Protein AF-A0A1A8FQV4-F1 (afdb_monomer)

Secondary structure (DSSP, 8-state):
-B-SSS-----TTT-TTTTTTSPPEEEEEEEE--TTSSS-EEEEEEEETT--TTTTT------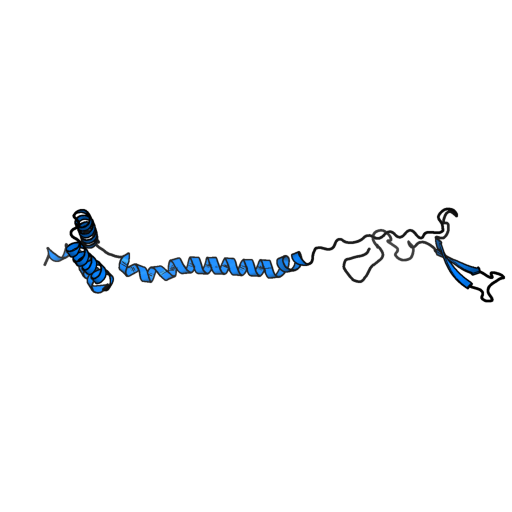-BPPPPPHHHHHIIIIIHHHHHHHHHHHHHHHHHHHHHSHHHHHHHH--S--HHHHHHHHHHHHHHHHT-HHHHHHHHHHHHHHHH-HHHHHHHHS-SGGGS--

Structure (mmCIF, N/CA/C/O backbone):
data_AF-A0A1A8FQV4-F1
#
_entry.id   AF-A0A1A8FQV4-F1
#
loop_
_atom_site.group_PDB
_atom_site.id
_atom_site.type_symbol
_atom_site.label_atom_id
_atom_site.label_alt_id
_atom_site.label_comp_id
_atom_site.label_asym_id
_atom_site.label_entity_id
_atom_site.label_seq_id
_atom_site.pdbx_PDB_ins_code
_atom_site.Cartn_x
_atom_site.Cartn_y
_atom_site.Cartn_z
_atom_site.occupancy
_atom_site.B_iso_or_equiv
_atom_site.auth_seq_id
_atom_site.auth_comp_id
_atom_site.auth_asym_id
_atom_site.auth_atom_id
_atom_site.pdbx_PDB_model_num
ATOM 1 N N . ARG A 1 1 ? 25.203 -1.532 -34.764 1.00 87.00 1 ARG A N 1
ATOM 2 C CA . ARG A 1 1 ? 24.168 -1.723 -33.723 1.00 87.00 1 ARG A CA 1
ATOM 3 C C . ARG A 1 1 ? 23.752 -0.359 -33.214 1.00 87.00 1 ARG A C 1
ATOM 5 O O . ARG A 1 1 ? 24.625 0.415 -32.839 1.00 87.00 1 ARG A O 1
ATOM 12 N N . ALA A 1 2 ? 22.455 -0.082 -33.221 1.00 89.44 2 ALA A N 1
ATOM 13 C CA . ALA A 1 2 ? 21.857 1.104 -32.629 1.00 89.44 2 ALA A CA 1
ATOM 14 C C . ALA A 1 2 ? 21.247 0.700 -31.273 1.00 89.44 2 ALA A C 1
ATOM 16 O O . ALA A 1 2 ? 20.150 0.138 -31.247 1.00 89.44 2 ALA A O 1
ATOM 17 N N . PRO A 1 3 ? 21.992 0.848 -30.161 1.00 89.56 3 PRO A N 1
ATOM 18 C CA . PRO A 1 3 ? 21.450 0.620 -28.831 1.00 89.56 3 PRO A CA 1
ATOM 19 C C . PRO A 1 3 ? 20.585 1.808 -28.390 1.00 89.56 3 PRO A C 1
ATOM 21 O O . PRO A 1 3 ? 20.581 2.864 -29.012 1.00 89.56 3 PRO A O 1
ATOM 24 N N . ASN A 1 4 ? 19.927 1.667 -27.240 1.00 83.75 4 ASN A N 1
ATOM 25 C CA . ASN A 1 4 ? 19.110 2.727 -26.632 1.00 83.75 4 ASN A CA 1
ATOM 26 C C . ASN A 1 4 ? 19.931 3.943 -26.132 1.00 83.75 4 ASN A C 1
ATOM 28 O O . ASN A 1 4 ? 19.357 4.905 -25.629 1.00 83.75 4 ASN A O 1
ATOM 32 N N . GLY A 1 5 ? 21.266 3.876 -26.200 1.00 84.50 5 GLY A N 1
ATOM 33 C CA . GLY A 1 5 ? 22.181 4.955 -25.823 1.00 84.50 5 GLY A CA 1
ATOM 34 C C . GLY A 1 5 ? 22.559 5.848 -27.008 1.00 84.50 5 GLY A C 1
ATOM 35 O O . GLY A 1 5 ? 22.238 5.554 -28.152 1.00 84.50 5 GLY A O 1
ATOM 36 N N . ALA A 1 6 ? 23.291 6.931 -26.737 1.00 86.94 6 ALA A N 1
ATOM 37 C CA . ALA A 1 6 ? 23.694 7.899 -27.763 1.00 86.94 6 ALA A CA 1
ATOM 38 C C . ALA A 1 6 ? 24.768 7.379 -28.744 1.00 86.94 6 ALA A C 1
ATOM 40 O O . ALA A 1 6 ? 25.005 7.996 -29.778 1.00 86.94 6 ALA A O 1
ATOM 41 N N . GLU A 1 7 ? 25.429 6.261 -28.430 1.00 89.94 7 GLU A N 1
ATOM 42 C CA . GLU A 1 7 ? 26.510 5.703 -29.244 1.00 89.94 7 GLU A CA 1
ATOM 43 C C . GLU A 1 7 ? 26.036 4.504 -30.070 1.00 89.94 7 GLU A C 1
ATOM 45 O O . GLU A 1 7 ? 25.694 3.456 -29.520 1.00 89.94 7 GLU A O 1
ATOM 50 N N . ALA A 1 8 ? 26.102 4.619 -31.397 1.00 90.00 8 ALA A N 1
ATOM 51 C CA . ALA A 1 8 ? 25.945 3.492 -32.310 1.00 90.00 8 ALA A CA 1
ATOM 52 C C . ALA A 1 8 ? 27.324 2.944 -32.700 1.00 90.00 8 ALA A C 1
ATOM 54 O O . ALA A 1 8 ? 28.154 3.665 -33.247 1.00 90.00 8 ALA A O 1
ATOM 55 N N . LYS A 1 9 ? 27.572 1.660 -32.421 1.00 89.31 9 LYS A N 1
ATOM 56 C CA . LYS A 1 9 ? 28.852 0.988 -32.720 1.00 89.31 9 LYS A CA 1
ATOM 57 C C . LYS A 1 9 ? 28.677 -0.065 -33.816 1.00 89.31 9 LYS A C 1
ATOM 59 O O . LYS A 1 9 ? 27.606 -0.687 -33.869 1.00 89.31 9 LYS A O 1
ATOM 64 N N . PRO A 1 10 ? 29.681 -0.300 -34.681 1.00 88.25 10 PRO A N 1
ATOM 65 C CA . PRO A 1 10 ? 29.662 -1.416 -35.627 1.00 88.25 10 PRO A CA 1
ATOM 66 C C . PRO A 1 10 ? 29.540 -2.753 -34.880 1.00 88.25 10 PRO A C 1
ATOM 68 O O . PRO A 1 10 ? 29.856 -2.860 -33.693 1.00 88.25 10 PRO A O 1
ATOM 71 N N . VAL A 1 11 ? 28.986 -3.770 -35.543 1.00 88.88 11 VAL A N 1
ATOM 72 C CA . VAL A 1 11 ? 28.689 -5.052 -34.888 1.00 88.88 11 VAL A CA 1
ATOM 73 C C . VAL A 1 11 ? 29.926 -5.945 -34.916 1.00 88.88 11 VAL A C 1
ATOM 75 O O . VAL A 1 11 ? 30.126 -6.680 -35.876 1.00 88.88 11 VAL A O 1
ATOM 78 N N . SER A 1 12 ? 30.703 -5.936 -33.831 1.00 84.19 12 SER A N 1
ATOM 79 C CA . SER A 1 12 ? 31.938 -6.732 -33.695 1.00 84.19 12 SER A CA 1
ATOM 80 C C . SER A 1 12 ? 31.745 -8.252 -33.814 1.00 84.19 12 SER A C 1
ATOM 82 O O . SER A 1 12 ? 32.695 -8.998 -34.012 1.00 84.19 12 SER A O 1
ATOM 84 N N . GLN A 1 13 ? 30.509 -8.742 -33.683 1.00 85.19 13 GLN A N 1
ATOM 85 C CA . GLN A 1 13 ? 30.175 -10.160 -33.867 1.00 85.19 13 GLN A CA 1
ATOM 86 C C . GLN A 1 13 ? 30.054 -10.562 -35.345 1.00 85.19 13 GLN A C 1
ATOM 88 O O . GLN A 1 13 ? 30.234 -11.738 -35.655 1.00 85.19 13 GLN A O 1
ATOM 93 N N . LEU A 1 14 ? 29.727 -9.613 -36.231 1.00 82.56 14 LEU A N 1
ATOM 94 C CA . LEU A 1 14 ? 29.674 -9.833 -37.680 1.00 82.56 14 LEU A CA 1
ATOM 95 C C . LEU A 1 14 ? 30.986 -9.432 -38.363 1.00 82.56 14 LEU A C 1
ATOM 97 O O . LEU A 1 14 ? 31.382 -10.093 -39.312 1.00 82.56 14 LEU A O 1
ATOM 101 N N . TYR A 1 15 ? 31.636 -8.385 -37.858 1.00 80.06 15 TYR A N 1
ATOM 102 C CA . TYR A 1 15 ? 32.883 -7.824 -38.375 1.00 80.06 15 TYR A CA 1
ATOM 103 C C . TYR A 1 15 ? 33.942 -7.982 -37.279 1.00 80.06 15 TYR A C 1
ATOM 105 O O . TYR A 1 15 ? 33.963 -7.198 -36.325 1.00 80.06 15 TYR A O 1
ATOM 113 N N . LYS A 1 16 ? 34.717 -9.071 -37.335 1.00 75.75 16 LYS A N 1
ATOM 114 C CA . LYS A 1 16 ? 35.631 -9.482 -36.252 1.00 75.75 16 LYS A CA 1
ATOM 115 C C . LYS A 1 16 ? 36.923 -8.684 -36.276 1.00 75.75 16 LYS A C 1
ATOM 117 O O . LYS A 1 16 ? 37.427 -8.343 -35.205 1.00 75.75 16 LYS A O 1
ATOM 122 N N . ASP A 1 17 ? 37.387 -8.338 -37.470 1.00 74.94 17 ASP A N 1
ATOM 123 C CA . ASP A 1 17 ? 38.666 -7.664 -37.675 1.00 74.94 17 ASP A CA 1
ATOM 124 C C . ASP A 1 17 ? 38.498 -6.137 -37.793 1.00 74.94 17 ASP A C 1
ATOM 126 O O . ASP A 1 17 ? 39.346 -5.447 -38.344 1.00 74.94 17 ASP A O 1
ATOM 130 N N . TYR A 1 18 ? 37.416 -5.604 -37.197 1.00 68.56 18 TYR A N 1
ATOM 131 C CA . TYR A 1 18 ? 37.020 -4.188 -37.116 1.00 68.56 18 TYR A CA 1
ATOM 132 C C . TYR A 1 18 ? 37.140 -3.420 -38.435 1.00 68.56 18 TYR A C 1
ATOM 134 O O . TYR A 1 18 ? 36.130 -3.200 -39.092 1.00 68.56 18 TYR A O 1
ATOM 142 N N . GLU A 1 19 ? 38.348 -2.969 -38.765 1.00 72.56 19 GLU A N 1
ATOM 143 C CA . GLU A 1 19 ? 38.659 -2.132 -39.920 1.00 72.56 19 GLU A CA 1
ATOM 144 C C . GLU A 1 19 ? 38.889 -2.949 -41.196 1.00 72.56 19 GLU A C 1
ATOM 146 O O . GLU A 1 19 ? 38.541 -2.468 -42.272 1.00 72.56 19 GLU A O 1
ATOM 151 N N . ASP A 1 20 ? 39.380 -4.188 -41.084 1.00 78.25 20 ASP A N 1
ATOM 152 C CA . ASP A 1 20 ? 39.710 -5.028 -42.247 1.00 78.25 20 ASP A CA 1
ATOM 153 C C . ASP A 1 20 ? 38.466 -5.649 -42.908 1.00 78.25 20 ASP A C 1
ATOM 155 O O . ASP A 1 20 ? 38.487 -5.992 -44.088 1.00 78.25 20 ASP A O 1
ATOM 159 N N . ASP A 1 21 ? 37.361 -5.762 -42.165 1.00 82.88 21 ASP A N 1
ATOM 160 C CA . ASP A 1 21 ? 36.096 -6.302 -42.678 1.00 82.88 21 ASP A CA 1
ATOM 161 C C . ASP A 1 21 ? 35.169 -5.201 -43.255 1.00 82.88 21 ASP A C 1
ATOM 163 O O . ASP A 1 21 ? 34.025 -5.479 -43.639 1.00 82.88 21 ASP A O 1
ATOM 167 N N . TYR A 1 22 ? 35.601 -3.933 -43.286 1.00 86.69 22 TYR A N 1
ATOM 168 C CA . TYR A 1 22 ? 34.815 -2.856 -43.894 1.00 86.69 22 TYR A CA 1
ATOM 169 C C . TYR A 1 22 ? 34.816 -2.932 -45.423 1.00 86.69 22 TYR A C 1
ATOM 171 O O . TYR A 1 22 ? 35.729 -3.448 -46.056 1.00 86.69 22 TYR A O 1
ATOM 179 N N . LEU A 1 23 ? 33.745 -2.415 -46.029 1.00 85.94 23 LEU A N 1
ATOM 180 C CA . LEU A 1 23 ? 33.622 -2.374 -47.482 1.00 85.94 23 LEU A CA 1
ATOM 181 C C . LEU A 1 23 ? 34.468 -1.237 -48.054 1.00 85.94 23 LEU A C 1
ATOM 183 O O . LEU A 1 23 ? 34.371 -0.097 -47.597 1.00 85.94 23 LEU A O 1
ATOM 187 N N . ASP A 1 24 ? 35.217 -1.546 -49.107 1.00 88.62 24 ASP A N 1
ATOM 188 C CA . ASP A 1 24 ? 35.969 -0.563 -49.877 1.00 88.62 24 ASP A CA 1
ATOM 189 C C . ASP A 1 24 ? 35.033 0.419 -50.597 1.00 88.62 24 ASP A C 1
ATOM 191 O O . ASP A 1 24 ? 34.022 0.039 -51.199 1.00 88.62 24 ASP A O 1
ATOM 195 N N . ILE A 1 25 ? 35.397 1.703 -50.574 1.00 89.88 25 ILE A N 1
ATOM 196 C CA . ILE A 1 25 ? 34.601 2.798 -51.137 1.00 89.88 25 ILE A CA 1
ATOM 197 C C . ILE A 1 25 ? 35.399 3.524 -52.224 1.00 89.88 25 ILE A C 1
ATOM 199 O O . ILE A 1 25 ? 36.552 3.900 -52.028 1.00 89.88 25 ILE A O 1
ATOM 203 N N . THR A 1 26 ? 34.763 3.769 -53.370 1.00 89.56 26 THR A N 1
ATOM 204 C CA . THR A 1 26 ? 35.291 4.582 -54.473 1.00 89.56 26 THR A CA 1
ATOM 205 C C . THR A 1 26 ? 34.693 5.988 -54.427 1.00 89.56 26 THR A C 1
ATOM 207 O O . THR A 1 26 ? 33.474 6.152 -54.369 1.00 89.56 26 THR A O 1
ATOM 210 N N . LEU A 1 27 ? 35.555 7.006 -54.485 1.00 90.38 27 LEU A N 1
ATOM 211 C CA . LEU A 1 27 ? 35.182 8.423 -54.510 1.00 90.38 27 LEU A CA 1
ATOM 212 C C . LEU A 1 27 ? 35.397 8.997 -55.910 1.00 90.38 27 LEU A C 1
ATOM 214 O O . LEU A 1 27 ? 36.478 8.858 -56.478 1.00 90.38 27 LEU A O 1
ATOM 218 N N . SER A 1 28 ? 34.380 9.659 -56.457 1.00 89.31 28 SER A N 1
ATOM 219 C CA . SER A 1 28 ? 34.450 10.314 -57.768 1.00 89.31 28 SER A CA 1
ATOM 220 C C . SER A 1 28 ? 33.996 11.766 -57.657 1.00 89.31 28 SER A C 1
ATOM 222 O O . SER A 1 28 ? 32.922 12.034 -57.126 1.00 89.31 28 SER A O 1
ATOM 224 N N . LEU A 1 29 ? 34.795 12.707 -58.162 1.00 90.19 29 LEU A N 1
ATOM 225 C CA . LEU A 1 29 ? 34.397 14.111 -58.262 1.00 90.19 29 LEU A CA 1
ATOM 226 C C . LEU A 1 29 ? 33.586 14.303 -59.544 1.00 90.19 29 LEU A C 1
ATOM 228 O O . LEU A 1 29 ? 34.095 14.074 -60.642 1.00 90.19 29 LEU A O 1
ATOM 232 N N . MET A 1 30 ? 32.335 14.718 -59.396 1.00 88.06 30 MET A N 1
ATOM 233 C CA . MET A 1 30 ? 31.462 15.073 -60.508 1.00 88.06 30 MET A CA 1
ATOM 234 C C . MET A 1 30 ? 31.486 16.585 -60.697 1.00 88.06 30 MET A C 1
ATOM 236 O O . MET A 1 30 ? 31.486 17.332 -59.720 1.00 88.06 30 MET A O 1
ATOM 240 N N . ASN A 1 31 ? 31.507 17.027 -61.952 1.00 88.31 31 ASN A N 1
ATOM 241 C CA . ASN A 1 31 ? 31.455 18.435 -62.320 1.00 88.31 31 ASN A CA 1
ATOM 242 C C . ASN A 1 31 ? 30.419 18.616 -63.429 1.00 88.31 31 ASN A C 1
ATOM 244 O O . ASN A 1 31 ? 30.515 17.967 -64.474 1.00 88.31 31 ASN A O 1
ATOM 248 N N . ASP A 1 32 ? 29.447 19.492 -63.196 1.00 83.12 32 ASP A N 1
ATOM 249 C CA . ASP A 1 32 ? 28.506 19.938 -64.214 1.00 83.12 32 ASP A CA 1
ATOM 250 C C . ASP A 1 32 ? 28.877 21.346 -64.686 1.00 83.12 32 ASP A C 1
ATOM 252 O O . ASP A 1 32 ? 28.568 22.364 -64.057 1.00 83.12 32 ASP A O 1
ATOM 25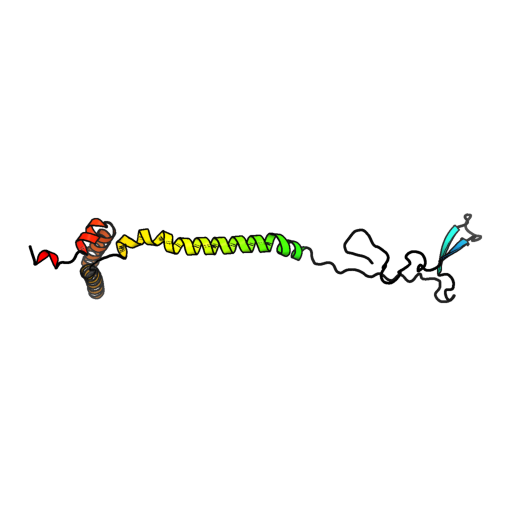6 N N . SER A 1 33 ? 29.562 21.392 -65.828 1.00 73.56 33 SER A N 1
ATOM 257 C CA . SER A 1 33 ? 29.800 22.616 -66.584 1.00 73.56 33 SER A CA 1
ATOM 258 C C . SER A 1 33 ? 28.677 22.810 -67.609 1.00 73.56 33 SER A C 1
ATOM 260 O O . SER A 1 33 ? 28.902 22.719 -68.822 1.00 73.56 33 SER A O 1
ATOM 262 N N . SER A 1 34 ? 27.447 23.032 -67.142 1.00 65.00 34 SER A N 1
ATOM 263 C CA . SER A 1 34 ? 26.338 23.311 -68.054 1.00 65.00 34 SER A CA 1
ATOM 264 C C . SER A 1 34 ? 26.567 24.669 -68.730 1.00 65.00 34 SER A C 1
ATOM 266 O O . SER A 1 34 ? 26.848 25.683 -68.090 1.00 65.00 34 SER A O 1
ATOM 268 N N . SER A 1 35 ? 26.464 24.713 -70.059 1.00 60.16 35 SER A N 1
ATOM 269 C CA . SER A 1 35 ? 26.824 25.886 -70.874 1.00 60.16 35 SER A CA 1
ATOM 270 C C . SER A 1 35 ? 25.952 27.132 -70.640 1.00 60.16 35 SER A C 1
ATOM 272 O O . SER A 1 35 ? 26.167 28.152 -71.293 1.00 60.16 35 SER A O 1
ATOM 274 N N . CYS A 1 36 ? 24.944 27.055 -69.764 1.00 61.19 36 CYS A N 1
ATOM 275 C CA . CYS A 1 36 ? 23.918 28.084 -69.573 1.00 61.19 36 CYS A CA 1
ATOM 276 C C . CYS A 1 36 ? 23.880 28.711 -68.170 1.00 61.19 36 CYS A C 1
ATOM 278 O O . CYS A 1 36 ? 23.122 29.658 -67.966 1.00 61.19 36 CYS A O 1
ATOM 280 N N . SER A 1 37 ? 24.718 28.272 -67.229 1.00 58.66 37 SER A N 1
ATOM 281 C CA . SER A 1 37 ? 24.924 28.958 -65.949 1.00 58.66 37 SER A CA 1
ATOM 282 C C . SER A 1 37 ? 26.415 29.160 -65.711 1.00 58.66 37 SER A C 1
ATOM 284 O O . SER A 1 37 ? 27.190 28.217 -65.768 1.00 58.66 37 SER A O 1
ATOM 286 N N . SER A 1 38 ? 26.818 30.399 -65.432 1.00 62.03 38 SER A N 1
ATOM 287 C CA . SER A 1 38 ? 28.208 30.860 -65.249 1.00 62.03 38 SER A CA 1
ATOM 288 C C . SER A 1 38 ? 28.962 30.238 -64.047 1.00 62.03 38 SER A C 1
ATOM 290 O O . SER A 1 38 ? 29.958 30.805 -63.598 1.00 62.03 38 SER A O 1
ATOM 292 N N . GLY A 1 39 ? 28.507 29.112 -63.493 1.00 66.75 39 GLY A N 1
ATOM 293 C CA . GLY A 1 39 ? 29.139 28.426 -62.369 1.00 66.75 39 GLY A CA 1
ATOM 294 C C . GLY A 1 39 ? 29.243 26.927 -62.628 1.00 66.75 39 GLY A C 1
ATOM 295 O O . GLY A 1 39 ? 28.252 26.299 -62.984 1.00 66.75 39 GLY A O 1
ATOM 296 N N . SER A 1 40 ? 30.439 26.369 -62.442 1.00 77.44 40 SER A N 1
ATOM 297 C CA . SER A 1 40 ? 30.672 24.925 -62.384 1.00 77.44 40 SER A CA 1
ATOM 298 C C . SER A 1 40 ? 30.160 24.384 -61.050 1.00 77.44 40 SER A C 1
ATOM 300 O O . SER A 1 40 ? 30.633 24.815 -59.993 1.00 77.44 40 SER A O 1
ATOM 302 N N . GLN A 1 41 ? 29.190 23.470 -61.082 1.00 84.81 41 GLN A N 1
ATOM 303 C CA . GLN A 1 41 ? 28.719 22.786 -59.878 1.00 84.81 41 GLN A CA 1
ATOM 304 C C . GLN A 1 41 ? 29.516 21.498 -59.685 1.00 84.81 41 GLN A C 1
ATOM 306 O O . GLN A 1 41 ? 29.528 20.640 -60.561 1.00 84.81 41 GLN A O 1
ATOM 311 N N . GLU A 1 42 ? 30.151 21.353 -58.525 1.00 91.00 42 GLU A N 1
ATOM 312 C CA . GLU A 1 42 ? 30.953 20.178 -58.183 1.00 91.00 42 GLU A CA 1
ATOM 313 C C . GLU A 1 42 ? 30.354 19.448 -56.976 1.00 91.00 42 GLU A C 1
ATOM 315 O O . GLU A 1 42 ? 29.924 20.081 -56.006 1.00 91.00 42 GLU A O 1
ATOM 320 N N . TRP A 1 43 ? 30.319 18.115 -57.022 1.00 91.81 43 TRP A N 1
ATOM 321 C CA . TRP A 1 43 ? 29.902 17.274 -55.895 1.00 91.81 43 TRP A CA 1
ATOM 322 C C . TRP A 1 43 ? 30.658 15.946 -55.869 1.00 91.81 43 TRP A C 1
ATOM 324 O O . TRP A 1 43 ? 31.200 15.486 -56.874 1.00 91.81 43 TRP A O 1
ATOM 334 N N . TRP A 1 44 ? 30.683 15.310 -54.700 1.00 90.62 44 TRP A N 1
ATOM 335 C CA . TRP A 1 44 ? 31.282 13.991 -54.524 1.00 90.62 44 TRP A CA 1
ATOM 336 C C . TRP A 1 44 ? 30.243 12.902 -54.755 1.00 90.62 44 TRP A C 1
ATOM 338 O O . TRP A 1 44 ? 29.167 12.930 -54.158 1.00 90.62 44 TRP A O 1
ATOM 348 N N . ASN A 1 45 ? 30.589 11.931 -55.592 1.00 88.69 45 ASN A N 1
ATOM 349 C CA . ASN A 1 45 ? 29.876 10.672 -55.709 1.00 88.69 45 ASN A CA 1
ATOM 350 C C . ASN A 1 45 ? 30.633 9.574 -54.950 1.00 88.69 45 ASN A C 1
ATOM 352 O O . ASN A 1 45 ? 31.864 9.494 -55.025 1.00 88.69 45 ASN A O 1
ATOM 356 N N . ILE A 1 46 ? 29.892 8.744 -54.220 1.00 89.38 46 ILE A N 1
ATOM 357 C CA . ILE A 1 46 ? 30.411 7.683 -53.357 1.00 89.38 46 ILE A CA 1
ATOM 358 C C . ILE A 1 46 ? 29.777 6.369 -53.807 1.00 89.38 46 ILE A C 1
ATOM 360 O O . ILE A 1 46 ? 28.557 6.277 -53.879 1.00 89.38 46 ILE A O 1
ATOM 364 N N . ALA A 1 47 ? 30.597 5.357 -54.079 1.00 87.75 47 ALA A N 1
ATOM 365 C CA . ALA A 1 47 ? 30.149 4.046 -54.543 1.00 87.75 47 ALA A CA 1
ATOM 366 C C . ALA A 1 47 ? 30.932 2.916 -53.860 1.00 87.75 47 ALA A C 1
ATOM 368 O O . ALA A 1 47 ? 32.078 3.110 -53.460 1.00 87.75 47 ALA A O 1
ATOM 369 N N . ILE A 1 48 ? 30.345 1.724 -53.747 1.00 88.12 48 ILE A N 1
ATOM 370 C CA . ILE A 1 48 ? 31.058 0.542 -53.233 1.00 88.12 48 ILE A CA 1
ATOM 371 C C . ILE A 1 48 ? 32.008 0.024 -54.321 1.00 88.12 48 ILE A C 1
ATOM 373 O O . ILE A 1 48 ? 31.608 -0.133 -55.478 1.00 88.12 48 ILE A O 1
ATOM 377 N N . ALA A 1 49 ? 33.264 -0.249 -53.966 1.00 85.00 49 ALA A N 1
ATOM 378 C CA . ALA A 1 49 ? 34.239 -0.787 -54.910 1.00 85.00 49 ALA A CA 1
ATOM 379 C C . ALA A 1 49 ? 33.806 -2.180 -55.406 1.00 85.00 49 ALA A C 1
ATOM 381 O O . ALA A 1 49 ? 33.395 -3.036 -54.626 1.00 85.00 49 ALA A O 1
ATOM 382 N N . GLY A 1 50 ? 33.871 -2.411 -56.721 1.00 79.75 50 GLY A N 1
ATOM 383 C CA . GLY A 1 50 ? 33.468 -3.689 -57.326 1.00 79.75 50 GLY A CA 1
ATOM 384 C C . GLY A 1 50 ? 31.954 -3.934 -57.385 1.00 79.75 50 GLY A C 1
ATOM 385 O O . GLY A 1 50 ? 31.534 -5.067 -57.612 1.00 79.75 50 GLY A O 1
ATOM 386 N N . CYS A 1 51 ? 31.131 -2.901 -57.185 1.00 80.38 51 CYS A N 1
ATOM 387 C CA . CYS A 1 51 ? 29.679 -3.004 -57.310 1.00 80.38 51 CYS A CA 1
ATOM 388 C C . CYS A 1 51 ? 29.229 -3.121 -58.781 1.00 80.38 51 CYS A C 1
ATOM 390 O O . CYS A 1 51 ? 29.844 -2.555 -59.687 1.00 80.38 51 CYS A O 1
ATOM 392 N N . ASP A 1 52 ? 28.139 -3.858 -59.014 1.00 78.75 52 ASP A N 1
ATOM 393 C CA . ASP A 1 52 ? 27.532 -4.021 -60.336 1.00 78.75 52 ASP A CA 1
ATOM 394 C C . ASP A 1 52 ? 26.967 -2.669 -60.824 1.00 78.75 52 ASP A C 1
ATOM 396 O O . ASP A 1 52 ? 26.186 -2.044 -60.092 1.00 78.75 52 ASP A O 1
ATOM 400 N N . PRO A 1 53 ? 27.327 -2.180 -62.029 1.00 71.88 53 PRO A N 1
ATOM 401 C CA . PRO A 1 53 ? 26.910 -0.870 -62.535 1.00 71.88 53 PRO A CA 1
ATOM 402 C C . PRO A 1 53 ? 25.398 -0.593 -62.50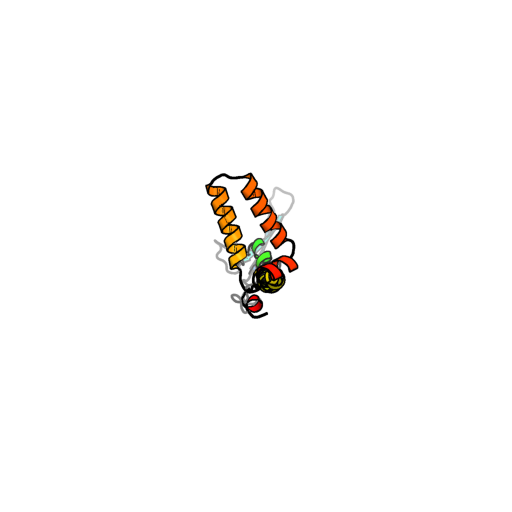2 1.00 71.88 53 PRO A C 1
ATOM 404 O O . PRO A 1 53 ? 25.011 0.573 -62.478 1.00 71.88 53 PRO A O 1
ATOM 407 N N . SER A 1 54 ? 24.532 -1.611 -62.456 1.00 71.94 54 SER A N 1
ATOM 408 C CA . SER A 1 54 ? 23.077 -1.418 -62.336 1.00 71.94 54 SER A CA 1
ATOM 409 C C . SER A 1 54 ? 22.570 -1.085 -60.925 1.00 71.94 54 SER A C 1
ATOM 411 O O . SER A 1 54 ? 21.434 -0.635 -60.795 1.00 71.94 54 SER A O 1
ATOM 413 N N . ALA A 1 55 ? 23.362 -1.322 -59.874 1.00 67.81 55 ALA A N 1
ATOM 414 C CA . ALA A 1 55 ? 22.950 -1.160 -58.470 1.00 67.81 55 ALA A CA 1
ATOM 415 C C . ALA A 1 55 ? 23.891 -0.256 -57.648 1.00 67.81 55 ALA A C 1
ATOM 417 O O . ALA A 1 55 ? 23.728 -0.123 -56.437 1.00 67.81 55 ALA A O 1
ATOM 418 N N . CYS A 1 56 ? 24.859 0.380 -58.310 1.00 75.50 56 CYS A N 1
ATOM 419 C CA . CYS A 1 56 ? 25.964 1.114 -57.689 1.00 75.50 56 CYS A CA 1
ATOM 420 C C . CYS A 1 56 ? 25.583 2.498 -57.120 1.00 75.50 56 CYS A C 1
ATOM 422 O O . CYS A 1 56 ? 26.402 3.157 -56.490 1.00 75.50 56 CYS A O 1
ATOM 424 N N . ASP A 1 57 ? 24.334 2.928 -57.316 1.00 79.12 57 ASP A N 1
ATOM 425 C CA . ASP A 1 57 ? 23.831 4.238 -56.878 1.00 79.12 57 ASP A CA 1
ATOM 426 C C . ASP A 1 57 ? 23.370 4.248 -55.402 1.00 79.12 57 ASP A C 1
ATOM 428 O O . ASP A 1 57 ? 23.099 5.299 -54.826 1.00 79.12 57 ASP A O 1
ATOM 432 N N . VAL A 1 58 ? 23.268 3.073 -54.759 1.00 83.12 58 VAL A N 1
ATOM 433 C CA . VAL A 1 58 ? 22.764 2.927 -53.382 1.00 83.12 58 VAL A CA 1
ATOM 434 C C . VAL A 1 58 ? 23.796 2.237 -52.494 1.00 83.12 58 VAL A C 1
ATOM 436 O O . VAL A 1 58 ? 24.291 1.162 -52.821 1.00 83.12 58 VAL A O 1
ATOM 439 N N . LEU A 1 59 ? 24.060 2.812 -51.316 1.00 86.94 59 LEU A N 1
ATOM 440 C CA . LEU A 1 59 ? 24.883 2.194 -50.273 1.00 86.94 59 LEU A CA 1
ATOM 441 C C . LEU A 1 59 ? 23.992 1.407 -49.291 1.00 86.94 59 LEU A C 1
ATOM 443 O O . LEU A 1 59 ? 23.349 2.021 -48.431 1.00 86.94 59 LEU A O 1
ATOM 447 N N . PRO A 1 60 ? 23.921 0.063 -49.375 1.00 85.44 60 PRO A N 1
ATOM 448 C CA . PRO A 1 60 ? 23.171 -0.739 -48.416 1.00 85.44 60 PRO A CA 1
ATOM 449 C C . PRO A 1 60 ? 23.802 -0.676 -47.020 1.00 85.44 60 PRO A C 1
ATOM 451 O O . PRO A 1 60 ? 24.937 -1.096 -46.808 1.00 85.44 60 PRO A O 1
ATOM 454 N N . MET A 1 61 ? 23.028 -0.208 -46.039 1.00 87.81 61 MET A N 1
ATOM 455 C CA . MET A 1 61 ? 23.410 -0.188 -44.626 1.00 87.81 61 MET A CA 1
ATOM 456 C C . MET A 1 61 ? 22.447 -1.050 -43.807 1.00 87.81 61 MET A C 1
ATOM 458 O O . MET A 1 61 ? 21.239 -0.815 -43.802 1.00 87.81 61 MET A O 1
ATOM 462 N N . VAL A 1 62 ? 22.978 -2.034 -43.074 1.00 89.81 62 VAL A N 1
ATOM 463 C CA . VAL A 1 62 ? 22.183 -2.910 -42.197 1.00 89.81 62 VAL A CA 1
ATOM 464 C C . VAL A 1 62 ? 22.294 -2.444 -40.747 1.00 89.81 62 VAL A C 1
ATOM 466 O O . VAL A 1 62 ? 23.374 -2.451 -40.153 1.00 89.81 62 VAL A O 1
ATOM 469 N N . ILE A 1 63 ? 21.160 -2.066 -40.151 1.00 92.31 63 ILE A N 1
ATOM 470 C CA . ILE A 1 63 ? 21.095 -1.543 -38.782 1.00 92.31 63 ILE A CA 1
ATOM 471 C C . ILE A 1 63 ? 20.313 -2.506 -37.887 1.00 92.31 63 ILE A C 1
ATOM 473 O O . ILE A 1 63 ? 19.123 -2.739 -38.078 1.00 92.31 63 ILE A O 1
ATOM 477 N N . PHE A 1 64 ? 20.977 -3.014 -36.848 1.00 91.62 64 PHE A N 1
ATOM 478 C CA . PHE A 1 64 ? 20.327 -3.735 -35.753 1.00 91.62 64 PHE A CA 1
ATOM 479 C C . PHE A 1 64 ? 19.890 -2.741 -34.683 1.00 91.62 64 PHE A C 1
ATOM 481 O O . PHE A 1 64 ? 20.748 -2.183 -33.991 1.00 91.62 64 PHE A O 1
ATOM 488 N N . ASN A 1 65 ? 18.581 -2.520 -34.581 1.00 91.06 65 ASN A N 1
ATOM 489 C CA . ASN A 1 65 ? 17.980 -1.630 -33.596 1.00 91.06 65 ASN A CA 1
ATOM 490 C C . ASN A 1 65 ? 17.552 -2.415 -32.350 1.00 91.06 65 ASN A C 1
ATOM 492 O O . ASN A 1 65 ? 16.780 -3.375 -32.457 1.00 91.06 65 ASN A O 1
ATOM 496 N N . ASP A 1 66 ? 18.044 -2.011 -31.181 1.00 90.25 66 ASP A N 1
ATOM 497 C CA . ASP A 1 66 ? 17.616 -2.607 -29.918 1.00 90.25 66 ASP A CA 1
ATOM 498 C C . ASP A 1 66 ? 16.192 -2.135 -29.564 1.00 90.25 66 ASP A C 1
ATOM 500 O O . ASP A 1 66 ? 15.773 -1.020 -29.876 1.00 90.25 66 ASP A O 1
ATOM 504 N N . LYS A 1 67 ? 15.412 -3.001 -28.908 1.00 86.25 67 LYS A N 1
ATOM 505 C CA . LYS A 1 67 ? 14.078 -2.624 -28.422 1.00 86.25 67 LYS A CA 1
ATOM 506 C C . LYS A 1 67 ? 14.199 -1.787 -27.147 1.00 86.25 67 LYS A C 1
ATOM 508 O O . LYS A 1 67 ? 14.961 -2.121 -26.237 1.00 86.25 67 LYS A O 1
ATOM 513 N N . VAL A 1 68 ? 13.374 -0.749 -27.051 1.00 84.25 68 VAL A N 1
ATOM 514 C CA . VAL A 1 68 ? 13.193 0.050 -25.833 1.00 84.25 68 VAL A CA 1
ATOM 515 C C . VAL A 1 68 ? 12.019 -0.485 -25.017 1.00 84.25 68 VAL A C 1
ATOM 517 O O . VAL A 1 68 ? 10.968 -0.821 -25.567 1.00 84.25 68 VAL A O 1
ATOM 520 N N . SER A 1 69 ? 12.181 -0.562 -23.697 1.00 74.69 69 SER A N 1
ATOM 521 C CA . SER A 1 69 ? 11.053 -0.749 -22.787 1.00 74.69 69 SER A CA 1
ATOM 522 C C . SER A 1 69 ? 10.352 0.596 -22.552 1.00 74.69 69 SER A C 1
ATOM 524 O O . SER A 1 69 ? 11.012 1.637 -22.510 1.00 74.69 69 SER A O 1
ATOM 526 N N . PRO A 1 70 ? 9.015 0.613 -22.406 1.00 78.19 70 PRO A N 1
ATOM 527 C CA . PRO A 1 70 ? 8.297 1.844 -22.117 1.00 78.19 70 PRO A CA 1
ATOM 528 C C . PRO A 1 70 ? 8.733 2.417 -20.754 1.00 78.19 70 PRO A C 1
ATOM 530 O O . PRO A 1 70 ? 8.883 1.662 -19.786 1.00 78.19 70 PRO A O 1
ATOM 533 N N . PRO A 1 71 ? 8.894 3.750 -20.641 1.00 69.94 71 PRO A N 1
ATOM 534 C CA . PRO A 1 71 ? 9.424 4.406 -19.440 1.00 69.94 71 PRO A CA 1
ATOM 535 C C . PRO A 1 71 ? 8.544 4.200 -18.195 1.00 69.94 71 PRO A C 1
ATOM 537 O O . PRO A 1 71 ? 9.019 4.315 -17.068 1.00 69.94 71 PRO A O 1
ATOM 540 N N . SER A 1 72 ? 7.274 3.836 -18.384 1.00 65.00 72 SER A N 1
ATOM 541 C CA . SER A 1 72 ? 6.314 3.542 -17.319 1.00 65.00 72 SER A CA 1
ATOM 542 C C . SER A 1 72 ? 6.640 2.283 -16.507 1.00 65.00 72 SER A C 1
ATOM 544 O O . SER A 1 72 ? 6.220 2.181 -15.356 1.00 65.00 72 SER A O 1
ATOM 546 N N . LEU A 1 73 ? 7.403 1.333 -17.059 1.00 67.56 73 LEU A N 1
ATOM 547 C CA . LEU A 1 73 ? 7.722 0.076 -16.371 1.00 67.56 73 LEU A CA 1
ATOM 548 C C . LEU A 1 73 ? 8.932 0.202 -15.425 1.00 67.56 73 LEU A C 1
ATOM 550 O O . LEU A 1 73 ? 9.046 -0.546 -14.454 1.00 67.56 73 LEU A O 1
ATOM 554 N N . GLY A 1 74 ? 9.826 1.166 -15.676 1.00 65.56 74 GLY A N 1
ATOM 555 C CA . GLY A 1 74 ? 11.048 1.363 -14.886 1.00 65.56 74 GLY A CA 1
ATOM 556 C C . GLY A 1 74 ? 10.792 1.893 -13.471 1.00 65.56 74 GLY A C 1
ATOM 557 O O . GLY A 1 74 ? 11.497 1.521 -12.537 1.00 65.56 74 GLY A O 1
ATOM 558 N N . PHE A 1 75 ? 9.743 2.702 -13.290 1.00 66.06 75 PHE A N 1
ATOM 559 C CA . PHE A 1 75 ? 9.359 3.251 -11.983 1.00 66.06 75 PHE A CA 1
ATOM 560 C C . PHE A 1 75 ? 8.883 2.163 -11.000 1.00 66.06 75 PHE A C 1
ATOM 562 O O . PHE A 1 75 ? 9.184 2.213 -9.807 1.00 66.06 75 PHE A O 1
ATOM 569 N N . LEU A 1 76 ? 8.185 1.144 -11.509 1.00 65.56 76 LEU A N 1
ATOM 570 C CA . LEU A 1 76 ? 7.656 0.038 -10.705 1.00 65.56 76 LEU A CA 1
ATOM 571 C C . LEU A 1 76 ? 8.734 -0.991 -10.338 1.00 65.56 76 LEU A C 1
ATOM 573 O O . LEU A 1 76 ? 8.723 -1.519 -9.226 1.00 65.56 76 LEU A O 1
ATOM 577 N N . ALA A 1 77 ? 9.669 -1.255 -11.256 1.00 69.38 77 ALA A N 1
ATOM 578 C CA . ALA A 1 77 ? 10.629 -2.352 -11.139 1.00 69.38 77 ALA A CA 1
ATOM 579 C C . ALA A 1 77 ? 11.716 -2.147 -10.063 1.00 69.38 77 ALA A C 1
ATOM 581 O O . ALA A 1 77 ? 12.310 -3.125 -9.619 1.00 69.38 77 ALA A O 1
ATOM 582 N N . GLY A 1 78 ? 11.981 -0.907 -9.635 1.00 72.25 78 GLY A N 1
ATOM 583 C CA . GLY A 1 78 ? 13.009 -0.598 -8.631 1.00 72.25 78 GLY A CA 1
ATOM 584 C C . GLY A 1 78 ? 12.433 -0.298 -7.247 1.00 72.25 78 GLY A C 1
ATOM 585 O O . GLY A 1 78 ? 12.315 -1.166 -6.385 1.00 72.25 78 GLY A O 1
ATOM 586 N N . TYR A 1 79 ? 12.076 0.964 -7.017 1.00 79.44 79 TYR A N 1
ATOM 587 C CA . TYR A 1 79 ? 11.631 1.439 -5.702 1.00 79.44 79 TYR A CA 1
ATOM 588 C C . TYR A 1 79 ? 10.159 1.124 -5.402 1.00 79.44 79 TYR A C 1
ATOM 590 O O . TYR A 1 79 ? 9.783 1.032 -4.234 1.00 79.44 79 TYR A O 1
ATOM 598 N N . GLY A 1 80 ? 9.332 0.914 -6.435 1.00 84.75 80 GLY A N 1
ATOM 599 C CA . GLY A 1 80 ? 7.907 0.612 -6.280 1.00 84.75 80 GLY A CA 1
ATOM 600 C C . GLY A 1 80 ? 7.649 -0.718 -5.571 1.00 84.75 80 GLY A C 1
ATOM 601 O O . GLY A 1 80 ? 6.908 -0.758 -4.589 1.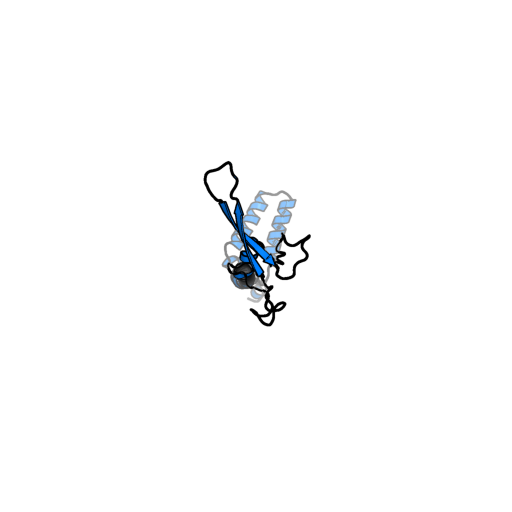00 84.75 80 GLY A O 1
ATOM 602 N N . ILE A 1 81 ? 8.305 -1.795 -6.014 1.00 88.31 81 ILE A N 1
ATOM 603 C CA . ILE A 1 81 ? 8.155 -3.119 -5.391 1.00 88.31 81 ILE A CA 1
ATOM 604 C C . ILE A 1 81 ? 8.677 -3.149 -3.948 1.00 88.31 81 ILE A C 1
ATOM 606 O O . ILE A 1 81 ? 8.047 -3.745 -3.078 1.00 88.31 81 ILE A O 1
ATOM 610 N N . MET A 1 82 ? 9.774 -2.440 -3.666 1.00 89.81 82 MET A N 1
ATOM 611 C CA . MET A 1 82 ? 10.314 -2.323 -2.309 1.00 89.81 82 MET A CA 1
ATOM 612 C C . MET A 1 82 ? 9.374 -1.536 -1.389 1.00 89.81 82 MET A C 1
ATOM 614 O O . MET A 1 82 ? 9.157 -1.937 -0.246 1.00 89.81 82 MET A O 1
ATOM 618 N N . GLY A 1 83 ? 8.770 -0.452 -1.885 1.00 89.50 83 GLY A N 1
ATOM 619 C CA . GLY A 1 83 ? 7.763 0.309 -1.144 1.00 89.50 83 GLY A CA 1
ATOM 620 C C . GLY A 1 83 ? 6.501 -0.508 -0.855 1.00 89.50 83 GLY A C 1
ATOM 621 O O . GLY A 1 83 ? 5.995 -0.474 0.267 1.00 89.50 83 GLY A O 1
ATOM 622 N N . LEU A 1 84 ? 6.030 -1.289 -1.835 1.00 90.25 84 LEU A N 1
ATOM 623 C CA . LEU A 1 84 ? 4.903 -2.210 -1.664 1.00 90.25 84 LEU A CA 1
ATOM 624 C C . LEU A 1 84 ? 5.220 -3.310 -0.644 1.00 90.25 84 LEU A C 1
ATOM 626 O O . LEU A 1 84 ? 4.382 -3.634 0.193 1.00 90.25 84 LEU A O 1
ATOM 630 N N . TYR A 1 85 ? 6.434 -3.858 -0.673 1.00 92.88 85 TYR A N 1
ATOM 631 C CA . TYR A 1 85 ? 6.867 -4.846 0.310 1.00 92.88 85 TYR A CA 1
ATOM 632 C C . TYR A 1 85 ? 6.822 -4.276 1.733 1.00 92.88 85 TYR A C 1
ATOM 634 O O . TYR A 1 85 ? 6.182 -4.850 2.615 1.00 92.88 85 TYR A O 1
ATOM 642 N N . VAL A 1 86 ? 7.448 -3.115 1.951 1.00 95.00 86 VAL A N 1
ATOM 643 C CA . VAL A 1 86 ? 7.481 -2.473 3.272 1.00 95.00 86 VAL A CA 1
ATOM 644 C C . VAL A 1 86 ? 6.071 -2.128 3.753 1.00 95.00 86 VAL A C 1
ATOM 646 O O . VAL A 1 86 ? 5.754 -2.380 4.915 1.00 95.00 86 VAL A O 1
ATOM 649 N N . SER A 1 87 ? 5.200 -1.603 2.887 1.00 95.12 87 SER A N 1
ATOM 650 C CA . SER A 1 87 ? 3.838 -1.230 3.285 1.00 95.12 87 SER A CA 1
ATOM 651 C C . SER A 1 87 ? 3.006 -2.438 3.717 1.00 95.12 87 SER A C 1
ATOM 653 O O . SER A 1 87 ? 2.405 -2.406 4.791 1.00 95.12 87 SER A O 1
ATOM 655 N N . VAL A 1 88 ? 3.021 -3.529 2.946 1.00 96.44 88 VAL A N 1
ATOM 656 C CA . VAL A 1 88 ? 2.289 -4.759 3.282 1.00 96.44 88 VAL A CA 1
ATOM 657 C C . VAL A 1 88 ? 2.808 -5.366 4.585 1.00 96.44 88 VAL A C 1
ATOM 659 O O . VAL A 1 88 ? 2.014 -5.703 5.464 1.00 96.44 88 VAL A O 1
ATOM 662 N N . VAL A 1 89 ? 4.131 -5.452 4.753 1.00 96.81 89 VAL A N 1
ATOM 663 C CA . VAL A 1 89 ? 4.748 -5.988 5.976 1.00 96.81 89 VAL A CA 1
ATOM 664 C C . VAL A 1 89 ? 4.373 -5.151 7.201 1.00 96.81 89 VAL A C 1
ATOM 666 O O . VAL A 1 89 ? 4.033 -5.716 8.241 1.00 96.81 89 VAL A O 1
ATOM 669 N N . LEU A 1 90 ? 4.370 -3.819 7.091 1.00 95.56 90 LEU A N 1
ATOM 670 C CA . LEU A 1 90 ? 3.960 -2.939 8.189 1.00 95.56 90 LEU A CA 1
ATOM 671 C C . LEU A 1 90 ? 2.477 -3.091 8.535 1.00 95.56 90 LEU A C 1
ATOM 673 O O . LEU A 1 90 ? 2.131 -3.098 9.717 1.00 95.56 90 LEU A O 1
ATOM 677 N N . VAL A 1 91 ? 1.603 -3.235 7.537 1.00 96.19 91 VAL A N 1
ATOM 678 C CA . VAL A 1 91 ? 0.166 -3.455 7.763 1.00 96.19 91 VAL A CA 1
ATOM 679 C C . VAL A 1 91 ? -0.066 -4.776 8.493 1.00 96.19 91 VAL A C 1
ATOM 681 O O . VAL A 1 91 ? -0.751 -4.786 9.516 1.00 96.19 91 VAL A O 1
ATOM 684 N N . ILE A 1 92 ? 0.549 -5.867 8.030 1.00 95.38 92 ILE A N 1
ATOM 685 C CA . ILE A 1 92 ? 0.442 -7.178 8.685 1.00 95.38 92 ILE A CA 1
ATOM 686 C C . ILE A 1 92 ? 1.039 -7.118 10.096 1.00 95.38 92 ILE A C 1
ATOM 688 O O . ILE A 1 92 ? 0.420 -7.592 11.045 1.0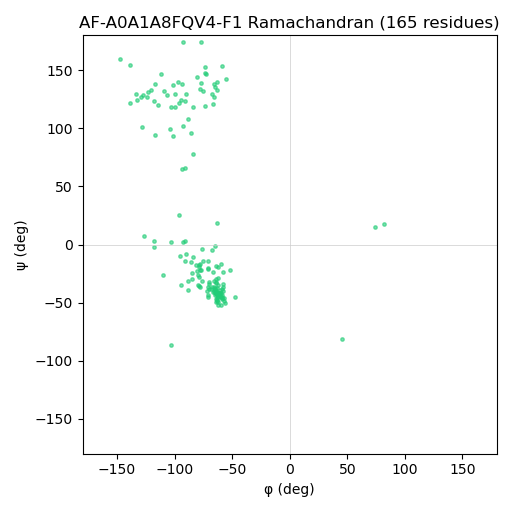0 95.38 92 ILE A O 1
ATOM 692 N N . GLY A 1 93 ? 2.197 -6.478 10.272 1.00 92.69 93 GLY A N 1
ATOM 693 C CA . GLY A 1 93 ? 2.822 -6.303 11.584 1.00 92.69 93 GLY A CA 1
ATOM 694 C C . GLY A 1 93 ? 1.947 -5.510 12.559 1.00 92.69 93 GLY A C 1
ATOM 695 O O . GLY A 1 93 ? 1.812 -5.893 13.723 1.00 92.69 93 GLY A O 1
ATOM 696 N N . LYS A 1 94 ? 1.291 -4.442 12.088 1.00 89.44 94 LYS A N 1
ATOM 697 C CA . LYS A 1 94 ? 0.323 -3.669 12.881 1.00 89.44 94 LYS A CA 1
ATOM 698 C C . LYS A 1 94 ? -0.905 -4.508 13.235 1.00 89.44 94 LYS A C 1
ATOM 700 O O . LYS A 1 94 ? -1.367 -4.428 14.369 1.00 89.44 94 LYS A O 1
ATOM 705 N N . PHE A 1 95 ? -1.407 -5.303 12.293 1.00 89.81 95 PHE A N 1
ATOM 706 C CA . PHE A 1 95 ? -2.553 -6.186 12.502 1.00 89.81 95 PHE A CA 1
ATOM 707 C C . PHE A 1 95 ? -2.252 -7.238 13.573 1.00 89.81 95 PHE A C 1
ATOM 709 O O . PHE A 1 95 ? -2.957 -7.302 14.573 1.00 89.81 95 PHE A O 1
ATOM 716 N N . VAL A 1 96 ? -1.140 -7.970 13.434 1.00 90.56 96 VAL A N 1
ATOM 717 C CA . VAL A 1 96 ? -0.695 -8.973 14.418 1.00 90.56 96 VAL A CA 1
ATOM 718 C C . VAL A 1 96 ? -0.464 -8.339 15.792 1.00 90.56 96 VAL A C 1
ATOM 720 O O . VAL A 1 96 ? -0.891 -8.895 16.799 1.00 90.56 96 VAL A O 1
ATOM 723 N N . ARG A 1 97 ? 0.152 -7.149 15.859 1.00 87.19 97 ARG A N 1
ATOM 724 C CA . ARG A 1 97 ? 0.329 -6.423 17.128 1.00 87.19 97 ARG A CA 1
ATOM 725 C C . ARG A 1 97 ? -1.006 -6.041 17.781 1.00 87.19 97 ARG A C 1
ATOM 727 O O . ARG A 1 97 ? -1.076 -6.041 19.007 1.00 87.19 97 ARG A O 1
ATOM 734 N N . GLY A 1 98 ? -2.035 -5.723 16.992 1.00 83.00 98 GLY A N 1
ATOM 735 C CA . GLY A 1 98 ? -3.379 -5.404 17.484 1.00 83.00 98 GLY A CA 1
ATOM 736 C C . GLY A 1 98 ? -3.967 -6.531 18.332 1.00 83.00 98 GLY A C 1
ATOM 737 O O . GLY A 1 98 ? -4.341 -6.284 19.473 1.00 83.00 98 GLY A O 1
ATOM 738 N N . PHE A 1 99 ? -3.905 -7.775 17.843 1.00 80.19 99 PHE A N 1
ATOM 739 C CA . PHE A 1 99 ? -4.440 -8.940 18.564 1.00 80.19 99 PHE A CA 1
ATOM 740 C C . PHE A 1 99 ? -3.840 -9.146 19.947 1.00 80.19 99 PHE A C 1
ATOM 742 O O . PHE A 1 99 ? -4.548 -9.599 20.829 1.00 80.19 99 PHE A O 1
ATOM 749 N N . PHE A 1 100 ? -2.559 -8.829 20.149 1.00 71.25 100 PHE A N 1
ATOM 750 C CA . PHE A 1 100 ? -1.918 -8.979 21.459 1.00 71.25 100 PHE A CA 1
ATOM 751 C C . PHE A 1 100 ? -2.061 -7.738 22.339 1.00 71.25 100 PHE A C 1
ATOM 753 O O . PHE A 1 100 ? -2.096 -7.847 23.561 1.00 71.25 100 PHE A O 1
ATOM 760 N N . SER A 1 101 ? -2.113 -6.551 21.732 1.00 67.56 101 SER A N 1
ATOM 761 C CA . SER A 1 101 ? -2.187 -5.293 22.476 1.00 67.56 101 SER A CA 1
ATOM 762 C C . SER A 1 101 ? -3.586 -4.995 23.011 1.00 67.56 101 SER A C 1
ATOM 764 O O . SER A 1 101 ? -3.702 -4.198 23.936 1.00 67.56 101 SER A O 1
ATOM 766 N N . GLU A 1 102 ? -4.628 -5.581 22.425 1.00 69.25 102 GLU A N 1
ATOM 767 C CA . GLU A 1 102 ? -6.020 -5.304 22.794 1.00 69.25 102 GLU A CA 1
ATOM 768 C C . GLU A 1 102 ? -6.552 -6.244 23.890 1.00 69.25 102 GLU A C 1
ATOM 770 O O . GLU A 1 102 ? -7.528 -5.913 24.557 1.00 69.25 102 GLU A O 1
ATOM 775 N N . ILE A 1 103 ? -5.845 -7.350 24.165 1.00 72.88 103 ILE A N 1
ATOM 776 C CA . ILE A 1 103 ? -6.241 -8.352 25.170 1.00 72.88 103 ILE A CA 1
ATOM 777 C C . ILE A 1 103 ? -6.372 -7.719 26.559 1.00 72.88 103 ILE A C 1
ATOM 779 O O . ILE A 1 103 ? -7.299 -8.036 27.289 1.00 72.88 103 ILE A O 1
ATOM 783 N N . SER A 1 104 ? -5.495 -6.777 26.935 1.00 75.94 104 SER A N 1
ATOM 784 C CA . SER A 1 104 ? -5.510 -6.180 28.282 1.00 75.94 104 SER A CA 1
ATOM 785 C C . SER A 1 104 ? -6.782 -5.389 28.599 1.00 75.94 104 SER A C 1
ATOM 787 O O . SER A 1 104 ? -7.185 -5.325 29.761 1.00 75.94 104 SER A O 1
ATOM 789 N N . HIS A 1 105 ? -7.420 -4.795 27.590 1.00 79.25 105 HIS A N 1
ATOM 790 C CA . HIS A 1 105 ? -8.653 -4.033 27.768 1.00 79.25 105 HIS A CA 1
ATOM 791 C C . HIS A 1 105 ? -9.882 -4.935 27.890 1.00 79.25 105 HIS A C 1
ATOM 793 O O . HIS A 1 105 ? -10.839 -4.547 28.562 1.00 79.25 105 HIS A O 1
ATOM 799 N N . SER A 1 106 ? -9.859 -6.128 27.287 1.00 85.00 106 SER A N 1
ATOM 800 C CA . SER A 1 106 ? -10.973 -7.073 27.363 1.00 85.00 106 SER A CA 1
ATOM 801 C C . SER A 1 106 ? -10.935 -7.972 28.601 1.00 85.00 106 SER A C 1
ATOM 803 O O . SER A 1 106 ? -11.986 -8.494 28.967 1.00 85.00 106 SER A O 1
ATOM 805 N N . ILE A 1 107 ? -9.803 -8.063 29.325 1.00 85.25 107 ILE A N 1
ATOM 806 C CA . ILE A 1 107 ? -9.663 -8.884 30.554 1.00 85.25 107 ILE A CA 1
ATOM 807 C C . ILE A 1 107 ? -10.825 -8.659 31.527 1.00 85.25 107 ILE A C 1
ATOM 809 O O . ILE A 1 107 ? -11.393 -9.617 32.039 1.00 85.25 107 ILE A O 1
ATOM 813 N N . MET A 1 108 ? -11.215 -7.402 31.769 1.00 85.62 108 MET A N 1
ATOM 814 C CA . MET A 1 108 ? -12.280 -7.087 32.732 1.00 85.62 108 MET A CA 1
ATOM 815 C C . MET A 1 108 ? -13.662 -7.641 32.347 1.00 85.62 108 MET A C 1
ATOM 817 O O . MET A 1 108 ? -14.537 -7.714 33.205 1.00 85.62 108 MET A O 1
ATOM 821 N N . PHE A 1 109 ? -13.861 -8.001 31.077 1.00 86.00 109 PHE A N 1
ATOM 822 C CA . PHE A 1 109 ? -15.119 -8.514 30.538 1.00 86.00 109 PHE A CA 1
ATOM 823 C C . PHE A 1 109 ? -15.055 -10.005 30.178 1.00 86.00 109 PHE A C 1
ATOM 825 O O . PHE A 1 109 ? -16.091 -10.662 30.187 1.00 86.00 109 PHE A O 1
ATOM 832 N N . GLU A 1 110 ? -13.871 -10.533 29.861 1.00 86.94 110 GLU A N 1
ATOM 833 C CA . GLU A 1 110 ? -13.671 -11.940 29.488 1.00 86.94 110 GLU A CA 1
ATOM 834 C C . GLU A 1 110 ? -13.414 -12.840 30.709 1.00 86.94 110 GLU A C 1
ATOM 836 O O . GLU A 1 110 ? -13.957 -13.940 30.789 1.00 86.94 110 GLU A O 1
ATOM 841 N N . GLU A 1 111 ? -12.649 -12.366 31.697 1.00 86.06 111 GLU A N 1
ATOM 842 C CA . GLU A 1 111 ? -12.195 -13.170 32.843 1.00 86.06 111 GLU A CA 1
ATOM 843 C C . GLU A 1 111 ? -13.146 -13.038 34.052 1.00 86.06 111 GLU A C 1
ATOM 845 O O . GLU A 1 111 ? -12.794 -12.493 35.104 1.00 86.06 111 GLU A O 1
ATOM 850 N N . LEU A 1 112 ? -14.389 -13.513 33.905 1.00 88.81 112 LEU A N 1
ATOM 851 C CA . LEU A 1 112 ? -15.420 -13.479 34.956 1.00 88.81 112 LEU A CA 1
ATOM 852 C C . LEU A 1 112 ? -15.715 -14.895 35.502 1.00 88.81 112 LEU A C 1
ATOM 854 O O . LEU A 1 112 ? -15.965 -15.799 34.710 1.00 88.81 112 LEU A O 1
ATOM 858 N N . PRO A 1 113 ? -15.753 -15.105 36.837 1.00 85.94 113 PRO A N 1
ATOM 859 C CA . PRO A 1 113 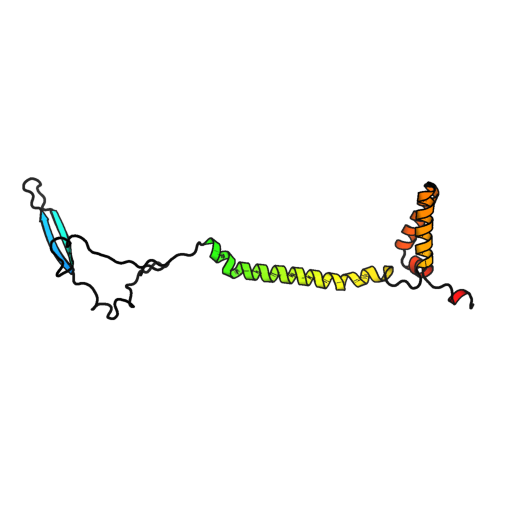? -15.883 -16.446 37.423 1.00 85.94 113 PRO A CA 1
ATOM 860 C C . PRO A 1 113 ? -17.272 -17.087 37.245 1.00 85.94 113 PRO A C 1
ATOM 862 O O . PRO A 1 113 ? -17.356 -18.244 36.846 1.00 85.94 113 PRO A O 1
ATOM 865 N N . CYS A 1 114 ? -18.363 -16.349 37.490 1.00 88.31 114 CYS A N 1
ATOM 866 C CA . CYS A 1 114 ? -19.734 -16.813 37.252 1.00 88.31 114 CYS A CA 1
ATOM 867 C C . CYS A 1 114 ? -20.590 -15.689 36.646 1.00 88.31 114 CYS A C 1
ATOM 869 O O . CYS A 1 114 ? -20.757 -14.617 37.233 1.00 88.31 114 CYS A O 1
ATOM 871 N N . VAL A 1 115 ? -21.156 -15.926 35.460 1.00 92.62 115 VAL A N 1
ATOM 872 C CA . VAL A 1 115 ? -21.924 -14.919 34.697 1.00 92.62 115 VAL A CA 1
ATOM 873 C C . VAL A 1 115 ? -23.443 -15.106 34.777 1.00 92.62 115 VAL A C 1
ATOM 875 O O . VAL A 1 115 ? -24.189 -14.309 34.208 1.00 92.62 115 VAL A O 1
ATOM 878 N N . ASP A 1 116 ? -23.928 -16.091 35.536 1.00 91.88 116 ASP A N 1
ATOM 879 C CA . ASP A 1 116 ? -25.343 -16.496 35.562 1.00 91.88 116 ASP A CA 1
ATOM 880 C C . ASP A 1 116 ? -26.297 -15.361 35.941 1.00 91.88 116 ASP A C 1
ATOM 882 O O . ASP A 1 116 ? -27.392 -15.241 35.395 1.00 91.88 116 ASP A O 1
ATOM 886 N N . ARG A 1 117 ? -25.889 -14.476 36.858 1.00 91.12 117 ARG A N 1
ATOM 887 C CA . ARG A 1 117 ? -26.722 -13.334 37.267 1.00 91.12 117 ARG A CA 1
ATOM 888 C C . ARG A 1 117 ? -26.841 -12.268 36.182 1.00 91.12 117 ARG A C 1
ATOM 890 O O . ARG A 1 117 ? -27.886 -11.633 36.083 1.00 91.12 117 ARG A O 1
ATOM 897 N N . ILE A 1 118 ? -25.768 -12.037 35.424 1.00 93.31 118 ILE A N 1
ATOM 898 C CA . ILE A 1 118 ? -25.779 -11.093 34.298 1.00 93.31 118 ILE A CA 1
ATOM 899 C C . ILE A 1 118 ? -26.609 -11.700 33.168 1.00 93.31 118 ILE A C 1
ATOM 901 O O . ILE A 1 118 ? -27.470 -11.021 32.618 1.00 93.31 118 ILE A O 1
ATOM 905 N N . LEU A 1 119 ? -26.431 -12.997 32.896 1.00 94.56 119 LEU A N 1
ATOM 906 C CA . LEU A 1 119 ? -27.246 -13.728 31.929 1.00 94.56 119 LEU A CA 1
ATOM 907 C C . LEU A 1 119 ? -28.734 -13.659 32.289 1.00 94.56 119 LEU A C 1
ATOM 909 O O . LEU A 1 119 ? -29.553 -13.350 31.429 1.00 94.56 119 LEU A O 1
ATOM 913 N N . LYS A 1 120 ? -29.080 -13.877 33.562 1.00 95.06 120 LYS A N 1
ATOM 914 C CA . LYS A 1 120 ? -30.459 -13.761 34.042 1.00 95.06 120 LYS A CA 1
ATOM 915 C C . LYS A 1 120 ? -31.024 -12.356 33.837 1.00 95.06 120 LYS A C 1
ATOM 917 O O . LYS A 1 120 ? -32.123 -12.239 33.322 1.00 95.06 120 LYS A O 1
ATOM 922 N N . LEU A 1 121 ? -30.257 -11.307 34.144 1.00 95.38 121 LEU A N 1
ATOM 923 C CA . LEU A 1 121 ? -30.668 -9.925 33.878 1.00 95.38 121 LEU A CA 1
ATOM 924 C C . LEU A 1 121 ? -30.938 -9.684 32.382 1.00 95.38 121 LEU A C 1
ATOM 926 O O . LEU A 1 121 ? -31.942 -9.070 32.040 1.00 95.38 121 LEU A O 1
ATOM 930 N N . CYS A 1 122 ? -30.080 -10.189 31.490 1.00 96.75 122 CYS A N 1
ATOM 931 C CA . CYS A 1 122 ? -30.298 -10.093 30.044 1.00 96.75 122 CYS A CA 1
ATOM 932 C C . CYS A 1 122 ? -31.560 -10.844 29.590 1.00 96.75 122 CYS A C 1
ATOM 934 O O . CYS A 1 122 ? -32.274 -10.361 28.714 1.00 96.75 122 CYS A O 1
ATOM 936 N N . MET A 1 123 ? -31.848 -12.002 30.190 1.00 97.44 123 MET A N 1
ATOM 937 C CA . MET A 1 123 ? -33.070 -12.766 29.914 1.00 97.44 123 MET A CA 1
ATOM 938 C C . MET A 1 123 ? -34.323 -12.071 30.455 1.00 97.44 123 MET A C 1
ATOM 940 O O . MET A 1 123 ? -35.341 -12.057 29.772 1.00 97.44 123 MET A O 1
ATOM 944 N N . ASP A 1 124 ? -34.247 -11.452 31.633 1.00 96.69 124 ASP A N 1
ATOM 945 C CA . ASP A 1 124 ? -35.349 -10.675 32.206 1.00 96.69 124 ASP A CA 1
ATOM 946 C C . ASP A 1 124 ? -35.669 -9.461 31.312 1.00 96.69 124 ASP A C 1
ATOM 948 O O . ASP A 1 124 ? -36.833 -9.218 31.006 1.00 96.69 124 ASP A O 1
ATOM 952 N N . ILE A 1 125 ? -34.648 -8.756 30.802 1.00 96.62 125 ILE A N 1
ATOM 953 C CA . ILE A 1 125 ? -34.819 -7.678 29.806 1.00 96.62 125 ILE A CA 1
ATOM 954 C C . ILE A 1 125 ? -35.503 -8.211 28.542 1.00 96.62 125 ILE A C 1
ATOM 956 O O . ILE A 1 125 ? -36.439 -7.593 28.037 1.00 96.62 125 ILE A O 1
ATOM 960 N N . PHE A 1 126 ? -35.050 -9.359 28.030 1.00 97.25 126 PHE A N 1
ATOM 961 C CA . PHE A 1 126 ? -35.642 -9.979 26.847 1.00 97.25 126 PHE A CA 1
ATOM 962 C C . PHE A 1 126 ? -37.126 -10.313 27.063 1.00 97.25 126 PHE A C 1
ATOM 964 O O . PHE A 1 126 ? -37.956 -9.985 26.218 1.00 97.25 126 PHE A O 1
ATOM 971 N N . LEU A 1 127 ? -37.470 -10.894 28.214 1.00 96.88 127 LEU A N 1
ATOM 972 C CA . LEU A 1 127 ? -38.845 -11.248 28.563 1.00 96.88 127 LEU A CA 1
ATOM 973 C C . LEU A 1 127 ? -39.741 -10.010 28.674 1.00 96.88 127 LEU A C 1
ATOM 975 O O . LEU A 1 127 ? -40.835 -9.989 28.121 1.00 96.88 127 LEU A O 1
ATOM 979 N N . VAL A 1 128 ? -39.275 -8.966 29.355 1.00 97.06 128 VAL A N 1
ATOM 980 C CA . VAL A 1 128 ? -40.031 -7.717 29.560 1.00 97.06 128 VAL A CA 1
ATOM 981 C C . VAL A 1 128 ? -40.263 -6.977 28.238 1.00 97.06 128 VAL A C 1
ATOM 983 O O . VAL A 1 128 ? -41.310 -6.361 28.020 1.00 97.06 128 VAL A O 1
ATOM 986 N N . ARG A 1 129 ? -39.320 -7.109 27.303 1.00 96.06 129 ARG A N 1
ATOM 987 C CA . ARG A 1 129 ? -39.482 -6.624 25.934 1.00 96.06 129 ARG A CA 1
AT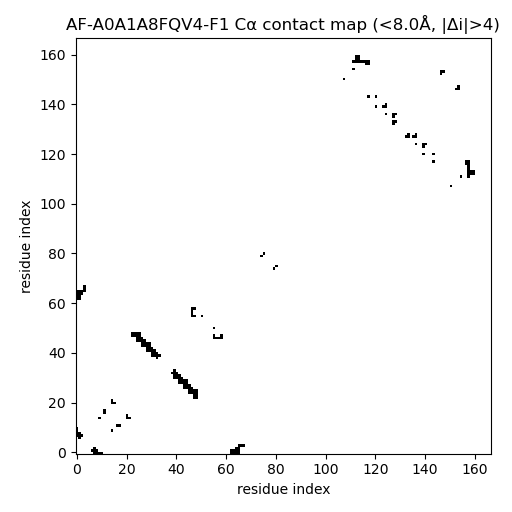OM 988 C C . ARG A 1 129 ? -40.546 -7.402 25.157 1.00 96.06 129 ARG A C 1
ATOM 990 O O . ARG A 1 129 ? -41.274 -6.795 24.375 1.00 96.06 129 ARG A O 1
ATOM 997 N N . GLU A 1 130 ? -40.660 -8.716 25.366 1.00 96.06 130 GLU A N 1
ATOM 998 C CA . GLU A 1 130 ? -41.732 -9.529 24.769 1.00 96.06 130 GLU A CA 1
ATOM 999 C C . GLU A 1 130 ? -43.111 -9.219 25.371 1.00 96.06 130 GLU A C 1
ATOM 1001 O O . GLU A 1 130 ? -44.108 -9.244 24.648 1.00 96.06 130 GLU A O 1
ATOM 1006 N N . THR A 1 131 ? -43.187 -8.894 26.665 1.00 95.19 131 THR A N 1
ATOM 1007 C CA . THR A 1 131 ? -44.451 -8.507 27.318 1.00 95.19 131 THR A CA 1
ATOM 1008 C C . THR A 1 131 ? -44.867 -7.063 27.024 1.00 95.19 131 THR A C 1
ATOM 1010 O O . THR A 1 131 ? -46.042 -6.729 27.176 1.00 95.19 131 THR A O 1
ATOM 1013 N N . GLY A 1 132 ? -43.940 -6.219 26.561 1.00 94.69 132 GLY A N 1
ATOM 1014 C CA . GLY A 1 132 ? -44.198 -4.825 26.192 1.00 94.69 132 GLY A CA 1
ATOM 1015 C C . GLY A 1 132 ? -44.221 -3.848 27.374 1.00 94.69 132 GLY A C 1
ATOM 1016 O O . GLY A 1 132 ? -44.727 -2.734 27.230 1.00 94.69 132 GLY A O 1
ATOM 1017 N N . GLU A 1 133 ? -43.679 -4.230 28.533 1.00 95.88 133 GLU A N 1
ATOM 1018 C CA . GLU A 1 133 ? -43.573 -3.364 29.717 1.00 95.88 133 GLU A CA 1
ATOM 1019 C C . GLU A 1 133 ? -42.319 -2.467 29.647 1.00 95.88 133 GLU A C 1
ATOM 1021 O O . GLU A 1 133 ? -41.299 -2.712 30.288 1.00 95.88 133 GLU A O 1
ATOM 1026 N N . LEU A 1 134 ? -42.398 -1.395 28.851 1.00 93.94 134 LEU A N 1
ATOM 1027 C CA . LEU A 1 134 ? -41.246 -0.544 28.506 1.00 93.94 134 LEU A CA 1
ATOM 1028 C C . LEU A 1 134 ? -40.605 0.197 29.695 1.00 93.94 134 LEU A C 1
ATOM 1030 O O . LEU A 1 134 ? -39.394 0.396 29.698 1.00 93.94 134 LEU A O 1
ATOM 1034 N N . GLU A 1 135 ? -41.384 0.596 30.706 1.00 95.25 135 GLU A N 1
ATOM 1035 C CA . GLU A 1 135 ? -40.833 1.263 31.902 1.00 95.25 135 GLU A CA 1
ATOM 1036 C C . GLU A 1 135 ? -39.895 0.326 32.678 1.00 95.25 135 GLU A C 1
ATOM 1038 O O . GLU A 1 135 ? -38.824 0.729 33.133 1.00 95.25 135 GLU A O 1
ATOM 1043 N N . LEU A 1 136 ? -40.270 -0.953 32.778 1.00 95.94 136 LEU A N 1
ATOM 1044 C CA . LEU A 1 136 ? -39.481 -1.958 33.479 1.00 95.94 136 LEU A CA 1
ATOM 1045 C C . LEU A 1 136 ? -38.269 -2.403 32.642 1.00 95.94 136 LEU A C 1
ATOM 1047 O O . LEU A 1 136 ? -37.204 -2.678 33.200 1.00 95.94 136 LEU A O 1
ATOM 1051 N N . GLU A 1 137 ? -38.386 -2.407 31.306 1.00 96.81 137 GLU A N 1
ATOM 1052 C CA . GLU A 1 137 ? -37.243 -2.599 30.398 1.00 96.81 137 GLU A CA 1
ATOM 1053 C C . GLU A 1 137 ? -36.185 -1.508 30.626 1.00 96.81 137 GLU A C 1
ATOM 1055 O O . GLU A 1 137 ? -35.001 -1.825 30.775 1.00 96.81 137 GLU A O 1
ATOM 1060 N N . GLU A 1 138 ? -36.598 -0.238 30.707 1.00 96.75 138 GLU A N 1
ATOM 1061 C CA . GLU A 1 138 ? -35.691 0.893 30.934 1.00 96.75 138 GLU A CA 1
ATOM 1062 C C . GLU A 1 138 ? -34.959 0.773 32.279 1.00 96.75 138 GLU A C 1
ATOM 1064 O O . GLU A 1 138 ? -33.734 0.946 32.342 1.00 96.75 138 GLU A O 1
ATOM 1069 N N . GLU A 1 139 ? -35.672 0.401 33.345 1.00 97.31 139 GLU A N 1
ATOM 1070 C CA . GLU A 1 139 ? -35.071 0.209 34.665 1.00 97.31 139 GLU A CA 1
ATOM 1071 C C . GLU A 1 139 ? -34.032 -0.928 34.652 1.00 97.31 139 GLU A C 1
ATOM 1073 O O . GLU A 1 139 ? -32.892 -0.742 35.102 1.00 97.31 139 GLU A O 1
ATOM 1078 N N . LEU A 1 140 ? -34.368 -2.087 34.072 1.00 96.75 140 LEU A N 1
ATOM 1079 C CA . LEU A 1 140 ? -33.445 -3.223 33.969 1.00 96.75 140 LEU A CA 1
ATOM 1080 C C . LEU A 1 140 ? -32.233 -2.910 33.076 1.00 96.75 140 LEU A C 1
ATOM 1082 O O . LEU A 1 140 ? -31.101 -3.285 33.409 1.00 96.75 140 LEU A O 1
ATOM 1086 N N . TYR A 1 141 ? -32.432 -2.181 31.978 1.00 96.62 141 TYR A N 1
ATOM 1087 C CA . TYR A 1 141 ? -31.353 -1.773 31.078 1.00 96.62 141 TYR A CA 1
ATOM 1088 C C . TYR A 1 141 ? -30.414 -0.752 31.736 1.00 96.62 141 TYR A C 1
ATOM 1090 O O . TYR A 1 141 ? -29.189 -0.847 31.605 1.00 96.62 141 TYR A O 1
ATOM 1098 N N . SER A 1 142 ? -30.955 0.181 32.527 1.00 97.25 142 SER A N 1
ATOM 1099 C CA . SER A 1 142 ? -30.150 1.134 33.303 1.00 97.25 142 SER A CA 1
ATOM 1100 C C . SER A 1 142 ? -29.223 0.420 34.296 1.00 97.25 142 SER A C 1
ATOM 1102 O O . SER A 1 142 ? -28.043 0.769 34.429 1.00 97.25 142 SER A O 1
ATOM 1104 N N . LYS A 1 143 ? -29.722 -0.651 34.928 1.00 95.81 143 LYS A N 1
ATOM 1105 C CA . LYS A 1 143 ? -28.959 -1.502 35.844 1.00 95.81 143 LYS A CA 1
ATOM 1106 C C . LYS A 1 143 ? -27.827 -2.237 35.127 1.00 95.81 143 LYS A C 1
ATOM 1108 O O . LYS A 1 143 ? -26.726 -2.328 35.674 1.00 95.81 143 LYS A O 1
ATOM 1113 N N . LEU A 1 144 ? -28.068 -2.713 33.904 1.00 95.88 144 LEU A N 1
ATOM 1114 C CA . LEU A 1 144 ? -27.042 -3.333 33.064 1.00 95.88 144 LEU A CA 1
ATOM 1115 C C . LEU A 1 144 ? -25.919 -2.337 32.733 1.00 95.88 144 LEU A C 1
ATOM 1117 O O . LEU A 1 144 ? -24.747 -2.635 32.965 1.00 95.88 144 LEU A O 1
ATOM 1121 N N . ILE A 1 145 ? -26.263 -1.129 32.271 1.00 96.38 145 ILE A N 1
ATOM 1122 C CA . ILE A 1 145 ? -25.273 -0.078 31.976 1.00 96.38 145 ILE A CA 1
ATOM 1123 C C . ILE A 1 145 ? -24.459 0.274 33.222 1.00 96.38 145 ILE A C 1
ATOM 1125 O O . ILE A 1 145 ? -23.234 0.388 33.148 1.00 96.38 145 ILE A O 1
ATOM 1129 N N . PHE A 1 146 ? -25.115 0.442 34.373 1.00 96.06 146 PHE A N 1
ATOM 1130 C CA . PHE A 1 146 ? -24.429 0.759 35.625 1.00 96.06 146 PHE A CA 1
ATOM 1131 C C . PHE A 1 146 ? -23.387 -0.307 35.991 1.00 96.06 146 PHE A C 1
ATOM 1133 O O . PHE A 1 146 ? -22.277 0.027 36.411 1.00 96.06 146 PHE A O 1
ATOM 1140 N N . LEU A 1 147 ? -23.722 -1.581 35.780 1.00 93.62 147 LEU A N 1
ATOM 1141 C CA . LEU A 1 147 ? -22.826 -2.704 36.030 1.00 93.62 147 LEU A CA 1
ATOM 1142 C C . LEU A 1 147 ? -21.607 -2.680 35.094 1.00 93.62 147 LEU A C 1
ATOM 1144 O O . LEU A 1 147 ? -20.484 -2.826 35.570 1.00 93.62 147 LEU A O 1
ATOM 1148 N N . TYR A 1 148 ? -21.795 -2.401 33.800 1.00 93.75 148 TYR A N 1
ATOM 1149 C CA . TYR A 1 148 ? -20.691 -2.262 32.835 1.00 93.75 148 TYR A CA 1
ATOM 1150 C C . TYR A 1 148 ? -19.852 -0.987 33.016 1.00 93.75 148 TYR A C 1
ATOM 1152 O O . TYR A 1 148 ? -18.704 -0.940 32.578 1.00 93.75 148 TYR A O 1
ATOM 1160 N N . ARG A 1 149 ? -20.381 0.040 33.692 1.00 94.94 149 ARG A N 1
ATOM 1161 C CA . ARG A 1 149 ? -19.652 1.285 33.989 1.00 94.94 149 ARG A CA 1
ATOM 1162 C C . ARG A 1 149 ? -18.719 1.170 35.203 1.00 94.94 149 ARG A C 1
ATOM 1164 O O . ARG A 1 149 ? -17.845 2.019 35.363 1.00 94.94 149 ARG A O 1
ATOM 1171 N N . SER A 1 150 ? -18.900 0.156 36.056 1.00 93.31 150 SER A N 1
ATOM 1172 C CA . SER A 1 150 ? -18.127 -0.042 37.289 1.00 93.31 150 SER A CA 1
ATOM 1173 C C . SER A 1 150 ? -17.550 -1.464 37.373 1.00 93.31 150 SER A C 1
ATOM 1175 O O . SER A 1 150 ? -18.266 -2.388 37.779 1.00 93.31 150 SER A O 1
ATOM 1177 N N . PRO A 1 151 ? -16.249 -1.666 37.074 1.00 90.19 151 PRO A N 1
ATOM 1178 C CA . PRO A 1 151 ? -15.623 -2.989 37.169 1.00 90.19 151 PRO A CA 1
ATOM 1179 C C . PRO A 1 151 ? -15.638 -3.539 38.605 1.00 90.19 151 PRO A C 1
ATOM 1181 O O . PRO A 1 151 ? -15.741 -4.746 38.816 1.00 90.19 151 PRO A O 1
ATOM 1184 N N . GLU A 1 152 ? -15.630 -2.668 39.617 1.00 90.88 152 GLU A N 1
ATOM 1185 C CA . GLU A 1 152 ? -15.755 -3.072 41.021 1.00 90.88 152 GLU A CA 1
ATOM 1186 C C . GLU A 1 152 ? -17.109 -3.728 41.321 1.00 90.88 152 GLU A C 1
ATOM 1188 O O . GLU A 1 152 ? -17.182 -4.720 42.052 1.00 90.88 152 GLU A O 1
ATOM 1193 N N . THR A 1 153 ? -18.192 -3.172 40.767 1.00 91.19 153 THR A N 1
ATOM 1194 C CA . THR A 1 153 ? -19.541 -3.729 40.917 1.00 91.19 153 THR A CA 1
ATOM 1195 C C . THR A 1 153 ? -19.676 -5.010 40.105 1.00 91.19 153 THR A C 1
ATOM 1197 O O . THR A 1 153 ? -20.236 -5.977 40.616 1.00 91.19 153 THR A O 1
ATOM 1200 N N . MET A 1 154 ? -19.112 -5.047 38.893 1.00 91.25 154 MET A N 1
ATOM 1201 C CA . MET A 1 154 ? -19.100 -6.232 38.033 1.00 91.25 154 MET A CA 1
ATOM 1202 C C . MET A 1 154 ? -18.471 -7.437 38.743 1.00 91.25 154 MET A C 1
ATOM 1204 O O . MET A 1 154 ? -19.123 -8.470 38.861 1.00 91.25 154 MET A O 1
ATOM 1208 N N . ILE A 1 155 ? -17.279 -7.276 39.329 1.00 89.75 155 ILE A N 1
ATOM 1209 C CA . ILE A 1 155 ? -16.592 -8.346 40.075 1.00 89.75 155 ILE A CA 1
ATOM 1210 C C . ILE A 1 155 ? -17.404 -8.800 41.296 1.00 89.75 155 ILE A C 1
ATOM 1212 O O . ILE A 1 155 ? -17.490 -9.992 41.589 1.00 89.75 155 ILE A O 1
ATOM 1216 N N . LYS A 1 156 ? -18.009 -7.868 42.044 1.00 88.62 156 LYS A N 1
ATOM 1217 C CA . LYS A 1 156 ? -18.873 -8.220 43.189 1.00 88.62 156 LYS A CA 1
ATOM 1218 C C . LYS A 1 156 ? -20.111 -9.000 42.746 1.00 88.62 156 LYS A C 1
ATOM 1220 O O . LYS A 1 156 ? -20.609 -9.833 43.503 1.00 88.62 156 LYS A O 1
ATOM 1225 N N . TRP A 1 157 ? -20.611 -8.716 41.547 1.00 88.44 157 TRP A N 1
ATOM 1226 C CA . TRP A 1 157 ? -21.803 -9.346 40.997 1.00 88.44 157 TRP A CA 1
ATOM 1227 C C . TRP A 1 157 ? -21.531 -10.746 40.448 1.00 88.44 157 TRP A C 1
ATOM 1229 O O . TRP A 1 157 ? -22.387 -11.615 40.612 1.00 88.44 157 TRP A O 1
ATOM 1239 N N . THR A 1 158 ? -20.357 -10.966 39.851 1.00 89.75 158 THR A N 1
ATOM 1240 C CA . THR A 1 158 ? -19.953 -12.250 39.253 1.00 89.75 158 THR A CA 1
ATOM 1241 C C . THR A 1 158 ? -19.237 -13.194 40.215 1.00 89.75 158 THR A C 1
ATOM 1243 O O . THR A 1 158 ? -19.020 -14.351 39.876 1.00 89.75 158 THR A O 1
ATOM 1246 N N . ARG A 1 159 ? -18.886 -12.747 41.427 1.00 85.94 159 ARG A N 1
ATOM 1247 C CA . ARG A 1 159 ? -18.290 -13.604 42.464 1.00 85.94 159 ARG A CA 1
ATOM 1248 C C . ARG A 1 159 ? -19.266 -14.689 42.945 1.00 85.94 159 ARG A C 1
ATOM 1250 O O . ARG A 1 159 ? -20.423 -14.388 43.255 1.00 85.94 159 ARG A O 1
ATOM 1257 N N . ASP A 1 160 ? -18.752 -15.913 43.074 1.00 67.31 160 ASP A N 1
ATOM 1258 C CA . ASP A 1 160 ? -19.491 -17.104 43.503 1.00 67.31 160 ASP A CA 1
ATOM 1259 C C . ASP A 1 160 ? -20.206 -16.939 44.851 1.00 67.31 160 ASP A C 1
ATOM 1261 O O . ASP A 1 160 ? -19.702 -16.329 45.797 1.00 67.31 160 ASP A O 1
ATOM 1265 N N . ILE A 1 161 ? -21.400 -17.535 44.941 1.00 59.38 161 ILE A N 1
ATOM 1266 C CA . ILE A 1 161 ? -22.188 -17.635 46.180 1.00 59.38 161 ILE A CA 1
ATOM 1267 C C . ILE A 1 161 ? -21.656 -18.743 47.092 1.00 59.38 161 ILE A C 1
ATOM 1269 O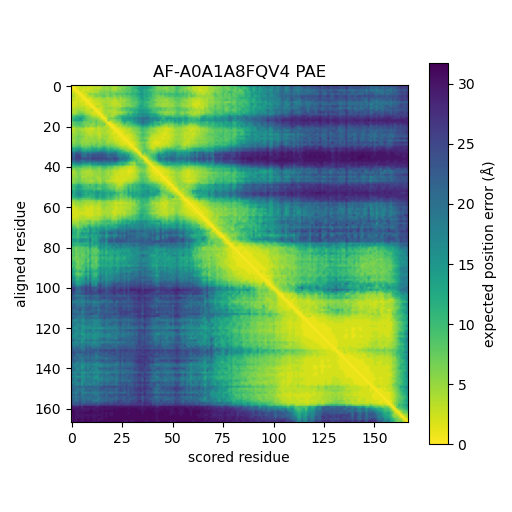 O . ILE A 1 161 ? -21.925 -18.689 48.286 1.00 59.38 161 ILE A O 1
ATOM 1273 N N . GLN A 1 162 ? -20.877 -19.706 46.584 1.00 53.31 162 GLN A N 1
ATOM 1274 C CA . GLN A 1 162 ? -20.440 -20.855 47.389 1.00 53.31 162 GLN A CA 1
ATOM 1275 C C . GLN A 1 162 ? -19.650 -20.454 48.647 1.00 53.31 162 GLN A C 1
ATOM 1277 O O . GLN A 1 162 ? -19.691 -21.171 49.637 1.00 53.31 162 GLN A O 1
ATOM 1282 N N . THR A 1 163 ? -19.019 -19.275 48.677 1.00 49.38 163 THR A N 1
ATOM 1283 C CA . THR A 1 163 ? -18.352 -18.757 49.886 1.00 49.38 163 THR A CA 1
ATOM 1284 C C . THR A 1 163 ? -19.319 -18.212 50.951 1.00 49.38 163 THR A C 1
ATOM 1286 O O . THR A 1 163 ? -18.906 -17.990 52.076 1.00 49.38 163 THR A O 1
ATOM 1289 N N . ARG A 1 164 ? -20.599 -17.970 50.635 1.00 48.28 164 ARG A N 1
ATOM 1290 C CA . ARG A 1 164 ? -21.590 -17.398 51.573 1.00 48.28 164 ARG A CA 1
ATOM 1291 C C . ARG A 1 164 ? -22.453 -18.426 52.303 1.00 48.28 164 ARG A C 1
ATOM 1293 O O . ARG A 1 164 ? -23.172 -18.036 53.209 1.00 48.28 164 ARG A O 1
ATOM 1300 N N . GLU A 1 165 ? -22.409 -19.700 51.922 1.00 47.53 165 GLU A N 1
ATOM 1301 C CA . GLU A 1 165 ? -23.078 -20.772 52.681 1.00 47.53 165 GLU A CA 1
ATOM 1302 C C . GLU A 1 165 ? -22.150 -21.433 53.719 1.00 47.53 165 GLU A C 1
ATOM 1304 O O . GLU A 1 165 ? -22.564 -22.364 54.405 1.00 47.53 165 GLU A O 1
ATOM 1309 N N . GLN A 1 166 ? -20.906 -20.956 53.856 1.00 42.44 166 GLN A N 1
ATOM 1310 C CA . GLN A 1 166 ? -19.908 -21.483 54.798 1.00 42.44 166 GLN A CA 1
ATOM 1311 C C . GLN A 1 166 ? -19.425 -20.486 55.867 1.00 42.44 166 GLN A C 1
ATOM 1313 O O . GLN A 1 166 ? -18.600 -20.884 56.688 1.00 42.44 166 GLN A O 1
ATOM 1318 N N . ASP A 1 167 ? -19.978 -19.267 55.909 1.00 38.53 167 ASP A N 1
ATOM 1319 C CA . ASP A 1 167 ? -19.748 -18.262 56.965 1.00 38.53 167 ASP A CA 1
ATOM 1320 C C . ASP A 1 167 ? -21.035 -17.963 57.755 1.00 38.53 167 ASP A C 1
ATOM 1322 O O . ASP A 1 167 ? -22.093 -17.759 57.112 1.00 38.53 167 ASP A O 1
#

Organism: NCBI:txid1143690

Mean predicted aligned error: 14.34 Å

Solvent-accessible surface area (backbone atoms only — not comparable to full-atom values): 10349 Å² total; per-residue (Å²): 54,40,48,95,58,95,66,68,47,81,53,58,90,82,31,75,62,63,74,77,64,54,82,58,72,41,79,43,84,46,72,45,75,52,96,86,52,103,58,75,51,73,50,81,46,75,32,55,59,92,52,58,87,92,60,38,90,60,85,91,78,90,79,51,70,58,87,79,78,66,76,77,57,60,60,46,73,56,64,42,53,55,50,52,50,53,52,52,52,50,51,52,51,52,52,60,48,44,69,66,68,51,49,74,76,44,42,87,75,71,75,65,89,40,60,65,66,60,52,47,52,55,49,51,38,50,51,31,59,72,74,61,46,60,72,60,30,52,55,53,51,51,52,51,52,54,37,76,73,30,69,71,54,38,53,66,65,22,53,73,64,76,70,63,82,76,108

pLDDT: mean 84.28, std 12.1, range [38.53, 97.44]

Sequence (167 aa):
RAPNGAEAKPVSQLYKDYED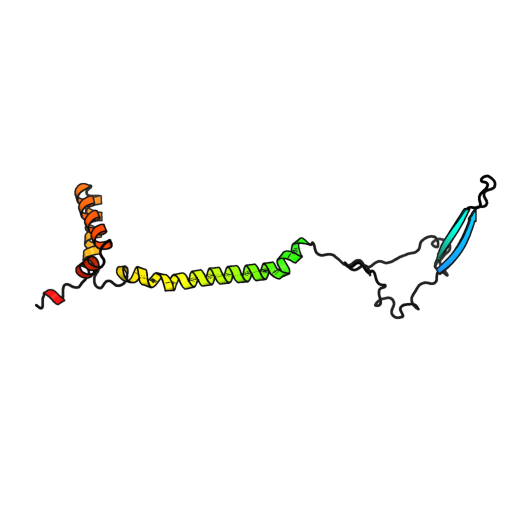DYLDITLSLMNDSSSCSSGSQEWWNIAIAGCDPSACDVLPMVIFNDKVSPPSLGFLAGYGIMGLYVSVVLVIGKFVRGFFSEISHSIMFEELPCVDRILKLCMDIFLVRETGELELEEELYSKLIFLYRSPETMIKWTRDIQTREQD

Foldseek 3Di:
DAEPDPDDDDDCVVVVVRPVSDFDKDKDKDWDPDVPDPDIDIDIDIFTPPDDPVPGRDDDDDDDYDDDDDPVVVVCPPVVVVVVVVVVVVVVVVVVVCVVVCVVVCCLPPVFQACVQVVVLVVVLVVCVVVVVVVVNVVSVVVNVVCVVDSVNVNVRRDDCPVVVVD

InterPro domains:
  IPR027272 Piezo family [PTHR47049] (1-160)
  IPR031334 Piezo non-specific cation channel, cap domain [PF12166] (2-159)

Nearest PDB structures (foldseek):
  4pke-assembly1_A  TM=4.468E-01  e=8.722E+00  Caenorhabditis elegans
  3aon-assembly1_A  TM=2.379E-01  e=8.722E+00  Enterococcus hirae
  6kw4-assembly1_h  TM=2.044E-01  e=8.722E+00  Saccharomyces cerevisiae S288C

Radius of gyration: 47.35 Å; Cα contacts (8 Å, |Δi|>4): 105; chains: 1; bounding box: 84×52×128 Å